Protein AF-A0A3R8J5X8-F1 (afdb_monomer_lite)

Foldseek 3Di:
DDQQLQLLLLVLCVCLQDDDDDDDLQSSQVVLLVQQFQAQDCVPPDPVVSVCCNPVNDALVNLVSRVVRHTDLVSLLVSLVPDDLVSLQSSQVSCCVRVVDPDTQHSVCSSVVSSVSVVVSSVCNNCVVVVVVVPDPPPDD

Secondary structure (DSSP, 8-state):
----HHHHHHHHHGGGS-SSTT--HHHHHHHHHHHHBSS--GGGS-HHHHHHHHHH---HHHHHHHHHH-B-HHHHHHHHHTS-HHHHHHHHHHHHHHHT-SSPPPTTTHHHHHHHHHHHHHHHHHHTTHHHHTT------

Organism: NCBI:txid2306423

pLDDT: mean 83.86, std 15.7, range [40.94, 96.62]

Radius of gyration: 16.39 Å; chains: 1; bounding box: 60×32×38 Å

Structure (mmCIF, N/CA/C/O backbone):
data_AF-A0A3R8J5X8-F1
#
_entry.id   AF-A0A3R8J5X8-F1
#
loop_
_atom_site.group_PDB
_atom_site.id
_atom_site.type_symbol
_atom_site.label_atom_id
_atom_site.label_alt_id
_atom_site.label_comp_id
_atom_site.label_asym_id
_atom_site.label_entity_id
_atom_site.label_seq_id
_atom_site.pdbx_PDB_ins_code
_atom_site.Cartn_x
_atom_site.Cartn_y
_atom_site.Cartn_z
_atom_site.occupancy
_atom_site.B_iso_or_equiv
_atom_site.auth_seq_id
_atom_site.auth_comp_id
_atom_site.auth_asym_id
_atom_site.auth_atom_id
_atom_site.pdbx_PDB_model_num
ATOM 1 N N . MET A 1 1 ? -10.442 17.627 3.850 1.00 50.75 1 MET A N 1
ATOM 2 C CA . MET A 1 1 ? -10.672 16.228 3.410 1.00 50.75 1 MET A CA 1
ATOM 3 C C . MET A 1 1 ? -9.589 15.368 4.039 1.00 50.75 1 MET A C 1
ATOM 5 O O . MET A 1 1 ? -8.460 15.827 4.084 1.00 50.75 1 MET A O 1
ATOM 9 N N . GLY A 1 2 ? -9.917 14.192 4.580 1.00 76.62 2 GLY A N 1
ATOM 10 C CA . GLY A 1 2 ? -8.899 13.298 5.150 1.00 76.62 2 GLY A CA 1
ATOM 11 C C . GLY A 1 2 ? -7.982 12.716 4.069 1.00 76.62 2 GLY A C 1
ATOM 12 O O . GLY A 1 2 ? -8.428 12.521 2.938 1.00 76.62 2 GLY A O 1
ATOM 13 N N . ILE A 1 3 ? -6.726 12.443 4.424 1.00 86.69 3 ILE A N 1
ATOM 14 C CA . ILE A 1 3 ? -5.716 11.860 3.531 1.00 86.69 3 ILE A CA 1
ATOM 15 C C . ILE A 1 3 ? -6.183 10.476 3.056 1.00 86.69 3 ILE A C 1
ATOM 17 O O . ILE A 1 3 ? -6.501 9.598 3.865 1.00 86.69 3 ILE A O 1
ATOM 21 N N . ASN A 1 4 ? -6.220 10.261 1.739 1.00 92.56 4 ASN A N 1
ATOM 22 C CA . ASN A 1 4 ? -6.495 8.946 1.167 1.00 92.56 4 ASN A CA 1
ATOM 23 C C . ASN A 1 4 ? -5.219 8.096 1.176 1.00 92.56 4 ASN A C 1
ATOM 25 O O . ASN A 1 4 ? -4.484 8.026 0.198 1.00 92.56 4 ASN A O 1
ATOM 29 N N . ARG A 1 5 ? -4.974 7.430 2.304 1.00 94.50 5 ARG A N 1
ATOM 30 C CA . ARG A 1 5 ? -3.771 6.620 2.531 1.00 94.50 5 ARG A CA 1
ATOM 31 C C . ARG A 1 5 ? -3.565 5.484 1.527 1.00 94.50 5 ARG A C 1
ATOM 33 O O . ARG A 1 5 ? -2.429 5.125 1.254 1.00 94.50 5 ARG A O 1
ATOM 40 N N . PHE A 1 6 ? -4.641 4.935 0.962 1.00 94.94 6 PHE A N 1
ATOM 41 C CA . PHE A 1 6 ? -4.519 3.923 -0.088 1.00 94.94 6 PHE A CA 1
ATOM 42 C C . PHE A 1 6 ? -4.015 4.536 -1.395 1.00 94.94 6 PHE A C 1
ATOM 44 O O . PHE A 1 6 ? -3.138 3.963 -2.021 1.00 94.94 6 PHE A O 1
ATOM 51 N N . GLN A 1 7 ? -4.519 5.715 -1.772 1.00 94.94 7 GLN A N 1
ATOM 52 C CA . GLN A 1 7 ? -4.008 6.447 -2.933 1.00 94.94 7 GLN A CA 1
ATOM 53 C C . GLN A 1 7 ? -2.521 6.752 -2.778 1.00 94.94 7 GLN A C 1
ATOM 55 O O . GLN A 1 7 ? -1.748 6.462 -3.676 1.00 94.94 7 GLN A O 1
ATOM 60 N N . VAL A 1 8 ? -2.131 7.266 -1.609 1.00 95.31 8 VAL A N 1
ATOM 61 C CA . VAL A 1 8 ? -0.735 7.584 -1.299 1.00 95.31 8 VAL A CA 1
ATOM 62 C C . VAL A 1 8 ? 0.150 6.340 -1.384 1.00 95.31 8 VAL A C 1
ATOM 64 O O . VAL A 1 8 ? 1.224 6.410 -1.963 1.00 95.31 8 VAL A O 1
ATOM 67 N N . LEU A 1 9 ? -0.308 5.190 -0.871 1.00 95.31 9 LEU A N 1
ATOM 68 C CA . LEU A 1 9 ? 0.413 3.922 -1.012 1.00 95.31 9 LEU A CA 1
ATOM 69 C C . LEU A 1 9 ? 0.536 3.485 -2.480 1.00 95.31 9 LEU A C 1
ATOM 71 O O . LEU A 1 9 ? 1.606 3.042 -2.886 1.00 95.31 9 LEU A O 1
ATOM 75 N N . VAL A 1 10 ? -0.537 3.615 -3.269 1.00 93.88 10 VAL A N 1
ATOM 76 C CA . VAL A 1 10 ? -0.512 3.306 -4.707 1.00 93.88 10 VAL A CA 1
ATOM 77 C C . VAL A 1 10 ? 0.486 4.206 -5.418 1.00 93.88 10 VAL A C 1
ATOM 79 O O . VAL A 1 10 ? 1.355 3.692 -6.103 1.00 93.88 10 VAL A O 1
ATOM 82 N N . ASP A 1 11 ? 0.410 5.520 -5.222 1.00 93.06 11 ASP A N 1
ATOM 83 C CA . ASP A 1 11 ? 1.311 6.481 -5.860 1.00 93.06 11 ASP A CA 1
ATOM 84 C C . ASP A 1 11 ? 2.773 6.253 -5.459 1.00 93.06 11 ASP A C 1
ATOM 86 O O . ASP A 1 11 ? 3.659 6.359 -6.302 1.00 93.06 11 ASP A O 1
ATOM 90 N N . ALA A 1 12 ? 3.022 5.884 -4.200 1.00 93.06 12 ALA A N 1
ATOM 91 C CA . ALA A 1 12 ? 4.362 5.594 -3.709 1.00 93.06 12 ALA A CA 1
ATOM 92 C C . ALA A 1 12 ? 4.951 4.325 -4.346 1.00 93.06 12 ALA A C 1
ATOM 94 O O . ALA A 1 12 ? 6.121 4.311 -4.704 1.00 93.06 12 ALA A O 1
ATOM 95 N N . LEU A 1 13 ? 4.155 3.263 -4.511 1.00 92.44 13 LEU A N 1
ATOM 96 C CA . LEU A 1 13 ? 4.623 1.979 -5.055 1.00 92.44 13 LEU A CA 1
ATOM 97 C C . LEU A 1 13 ? 4.467 1.856 -6.575 1.00 92.44 13 LEU A C 1
ATOM 99 O O . LEU A 1 13 ? 4.986 0.913 -7.168 1.00 92.44 13 LEU A O 1
ATOM 103 N N . LYS A 1 14 ? 3.772 2.798 -7.213 1.00 87.88 14 LYS A N 1
ATOM 104 C CA . LYS A 1 14 ? 3.551 2.852 -8.660 1.00 87.88 14 LYS A CA 1
ATOM 105 C C . LYS A 1 14 ? 4.850 2.802 -9.487 1.00 87.88 14 LYS A C 1
ATOM 107 O O . LYS A 1 14 ? 4.861 2.088 -10.486 1.00 87.88 14 LYS A O 1
ATOM 112 N N . PRO A 1 15 ? 5.957 3.464 -9.105 1.00 83.00 15 PRO A N 1
ATOM 113 C CA . PRO A 1 15 ? 7.212 3.354 -9.854 1.00 83.00 15 PRO A CA 1
ATOM 114 C C . PRO A 1 15 ? 7.845 1.958 -9.809 1.00 83.00 15 PRO A C 1
ATOM 116 O O . PRO A 1 15 ? 8.703 1.656 -10.626 1.00 83.00 15 PRO A O 1
ATOM 119 N N . LEU A 1 16 ? 7.450 1.109 -8.853 1.00 84.94 16 LEU A N 1
ATOM 120 C CA . LEU A 1 16 ? 7.923 -0.275 -8.781 1.00 84.94 16 LEU A CA 1
ATOM 121 C C . LEU A 1 16 ? 7.147 -1.203 -9.724 1.00 84.94 16 LEU A C 1
ATOM 123 O O . LEU A 1 16 ? 7.604 -2.308 -9.992 1.00 84.94 16 LEU A O 1
ATOM 127 N N . SER A 1 17 ? 5.982 -0.766 -10.221 1.00 70.31 17 SER A N 1
ATOM 128 C CA . SER A 1 17 ? 5.124 -1.610 -11.054 1.00 70.31 17 SER A CA 1
ATOM 129 C C . SER A 1 17 ? 5.526 -1.686 -12.527 1.00 70.31 17 SER A C 1
ATOM 131 O O . SER A 1 17 ? 5.035 -2.600 -13.171 1.00 70.31 17 SER A O 1
ATOM 133 N N . GLU A 1 18 ? 6.396 -0.810 -13.060 1.00 61.38 18 GLU A N 1
ATOM 134 C CA . GLU A 1 18 ? 7.031 -0.984 -14.385 1.00 61.38 18 GLU A CA 1
ATOM 135 C C . GLU A 1 18 ? 8.106 0.085 -14.703 1.00 61.38 18 GLU A C 1
ATOM 137 O O . GLU A 1 18 ? 8.150 1.149 -14.090 1.00 61.38 18 GLU A O 1
ATOM 142 N N . ILE A 1 19 ? 8.964 -0.229 -15.686 1.00 46.53 19 ILE A N 1
ATOM 143 C CA . ILE A 1 19 ? 10.222 0.436 -16.107 1.00 46.53 19 ILE A CA 1
ATOM 144 C C . ILE A 1 19 ? 10.008 1.760 -16.890 1.00 46.53 19 ILE A C 1
ATOM 146 O O . ILE A 1 19 ? 10.974 2.354 -17.361 1.00 46.53 19 ILE A O 1
ATOM 150 N N . ASP A 1 20 ? 8.778 2.271 -17.013 1.00 46.88 20 ASP A N 1
ATOM 151 C CA . ASP A 1 20 ? 8.485 3.465 -17.824 1.00 46.88 20 ASP A CA 1
ATOM 152 C C . ASP A 1 20 ? 7.398 4.372 -17.210 1.00 46.88 20 ASP A C 1
ATOM 154 O O . ASP A 1 20 ? 6.516 3.932 -16.468 1.00 46.88 20 ASP A O 1
ATOM 158 N N . GLU A 1 21 ? 7.456 5.671 -17.507 1.00 54.66 21 GLU A N 1
ATOM 159 C CA . GLU A 1 21 ? 6.868 6.748 -16.686 1.00 54.66 21 GLU A CA 1
ATOM 160 C C . GLU A 1 21 ? 5.322 6.844 -16.690 1.00 54.66 21 GLU A C 1
ATOM 162 O O . GLU A 1 21 ? 4.753 7.710 -16.017 1.00 54.66 21 GLU A O 1
ATOM 167 N N . SER A 1 22 ? 4.592 5.958 -17.381 1.00 66.19 22 SER A N 1
ATOM 168 C CA . SER A 1 22 ? 3.133 6.095 -17.564 1.00 66.19 22 SER A CA 1
ATOM 169 C C . SER A 1 22 ? 2.276 4.903 -17.127 1.00 66.19 22 SER A C 1
ATOM 171 O O . SER A 1 22 ? 1.267 4.599 -17.756 1.00 66.19 22 SER A O 1
ATOM 173 N N . VAL A 1 23 ? 2.592 4.275 -15.989 1.00 76.69 23 VAL A N 1
ATOM 174 C CA . VAL A 1 23 ? 1.758 3.180 -15.453 1.00 76.69 23 VAL A CA 1
ATOM 175 C C . VAL A 1 23 ? 0.294 3.640 -15.245 1.00 76.69 23 VAL A C 1
ATOM 177 O O . VAL A 1 23 ? 0.039 4.621 -14.524 1.00 76.69 23 VAL A O 1
ATOM 180 N N . PRO A 1 24 ? -0.708 2.967 -15.838 1.00 86.00 24 PRO A N 1
ATOM 181 C CA . PRO A 1 24 ? -2.117 3.252 -15.584 1.00 86.00 24 PRO A CA 1
ATOM 182 C C . PRO A 1 24 ? -2.513 3.017 -14.116 1.00 86.00 24 PRO A C 1
ATOM 184 O O . PRO A 1 24 ? -2.000 2.131 -13.439 1.00 86.00 24 PRO A O 1
ATOM 187 N N . ILE A 1 25 ? -3.487 3.783 -13.601 1.00 87.31 25 ILE A N 1
ATOM 188 C CA . ILE A 1 25 ? -3.991 3.619 -12.215 1.00 87.31 25 ILE A CA 1
ATOM 189 C C . ILE A 1 25 ? -4.487 2.188 -11.965 1.00 87.31 25 ILE A C 1
ATOM 191 O O . ILE A 1 25 ? -4.328 1.661 -10.865 1.00 87.31 25 ILE A O 1
ATOM 195 N N . GLN A 1 26 ? -5.126 1.581 -12.968 1.00 87.81 26 GLN A N 1
ATOM 196 C CA . GLN A 1 26 ? -5.615 0.210 -12.880 1.00 87.81 26 GLN A CA 1
ATOM 197 C C . GLN A 1 26 ? -4.471 -0.761 -12.594 1.00 87.81 26 GLN A C 1
ATOM 199 O O . GLN A 1 26 ? -4.572 -1.523 -11.635 1.00 87.81 26 GLN A O 1
ATOM 204 N N . ASP A 1 27 ? -3.390 -0.676 -13.361 1.00 87.25 27 ASP A N 1
ATOM 205 C CA . ASP A 1 27 ? -2.274 -1.616 -13.281 1.00 87.25 27 ASP A CA 1
ATOM 206 C C . ASP A 1 27 ? -1.516 -1.452 -11.962 1.00 87.25 27 ASP A C 1
ATOM 208 O O . ASP A 1 27 ? -1.285 -2.430 -11.258 1.00 87.25 27 ASP A O 1
ATOM 212 N N . ALA A 1 28 ? -1.288 -0.211 -11.519 1.00 88.75 28 ALA A N 1
ATOM 213 C CA . ALA A 1 28 ? -0.669 0.052 -10.217 1.00 88.75 28 ALA A CA 1
ATOM 214 C C . ALA A 1 28 ? -1.487 -0.529 -9.043 1.00 88.75 28 ALA A C 1
ATOM 216 O O . ALA A 1 28 ? -0.945 -1.117 -8.105 1.00 88.75 28 ALA A O 1
ATOM 217 N N . VAL A 1 29 ? -2.818 -0.390 -9.083 1.00 91.19 29 VAL A N 1
ATOM 218 C CA . VAL A 1 29 ? -3.705 -0.966 -8.058 1.00 91.19 29 VAL A CA 1
ATOM 219 C C . VAL A 1 29 ? -3.726 -2.495 -8.140 1.00 91.19 29 VAL A C 1
ATOM 221 O O . VAL A 1 29 ? -3.782 -3.160 -7.102 1.00 91.19 29 VAL A O 1
ATOM 224 N N . LEU A 1 30 ? -3.702 -3.051 -9.352 1.00 89.31 30 LEU A N 1
ATOM 225 C CA . LEU A 1 30 ? -3.676 -4.490 -9.590 1.00 89.31 30 LEU A CA 1
ATOM 226 C C . LEU A 1 30 ? -2.418 -5.132 -9.034 1.00 89.31 30 LEU A C 1
ATOM 228 O O . LEU A 1 30 ? -2.546 -6.036 -8.214 1.00 89.31 30 LEU A O 1
ATOM 232 N N . VAL A 1 31 ? -1.244 -4.606 -9.378 1.00 89.38 31 VAL A N 1
ATOM 233 C CA . VAL A 1 31 ? 0.049 -5.122 -8.914 1.00 89.38 31 VAL A CA 1
ATOM 234 C C . VAL A 1 31 ? 0.101 -5.171 -7.387 1.00 89.38 31 VAL A C 1
ATOM 236 O O . VAL A 1 31 ? 0.504 -6.181 -6.810 1.00 89.38 31 VAL A O 1
ATOM 239 N N . ILE A 1 32 ? -0.384 -4.136 -6.691 1.00 91.88 32 ILE A N 1
ATOM 240 C CA . ILE A 1 32 ? -0.440 -4.151 -5.220 1.00 91.88 32 ILE A CA 1
ATOM 241 C C . ILE A 1 32 ? -1.336 -5.283 -4.707 1.00 91.88 32 ILE A C 1
ATOM 243 O O . ILE A 1 32 ? -0.968 -5.971 -3.756 1.00 91.88 32 ILE A O 1
ATOM 247 N N . PHE A 1 33 ? -2.509 -5.503 -5.306 1.00 91.50 33 PHE A N 1
ATOM 248 C CA . PHE A 1 33 ? -3.396 -6.582 -4.868 1.00 91.50 33 PHE A CA 1
ATOM 249 C C . PHE A 1 33 ? -2.884 -7.969 -5.235 1.00 91.50 33 PHE A C 1
ATOM 251 O O . PHE A 1 33 ? -3.002 -8.876 -4.415 1.00 91.50 33 PHE A O 1
ATOM 258 N N . GLU A 1 34 ? -2.309 -8.150 -6.416 1.00 90.12 34 GLU A N 1
ATOM 259 C CA . GLU A 1 34 ? -1.703 -9.411 -6.844 1.00 90.12 34 GLU A CA 1
ATOM 260 C C . GLU A 1 34 ? -0.576 -9.823 -5.899 1.00 90.12 34 GLU A C 1
ATOM 262 O O . GLU A 1 34 ? -0.530 -10.971 -5.460 1.00 90.12 34 GLU A O 1
ATOM 267 N N . ASN A 1 35 ? 0.255 -8.865 -5.483 1.00 92.81 35 ASN A N 1
ATOM 268 C CA . ASN A 1 35 ? 1.334 -9.121 -4.538 1.00 92.81 35 ASN A CA 1
ATOM 269 C C . ASN A 1 35 ? 0.844 -9.239 -3.087 1.00 92.81 35 ASN A C 1
ATOM 271 O O . ASN A 1 35 ? 1.395 -10.011 -2.313 1.00 92.81 35 ASN A O 1
ATOM 275 N N . TYR A 1 36 ? -0.214 -8.531 -2.685 1.00 93.62 36 TYR A N 1
ATOM 276 C CA . TYR A 1 36 ? -0.741 -8.603 -1.314 1.00 93.62 36 TYR A CA 1
ATOM 277 C C . TYR A 1 36 ? -1.680 -9.790 -1.055 1.00 93.62 36 TYR A C 1
ATOM 279 O O . TYR A 1 36 ? -2.026 -10.077 0.096 1.00 93.62 36 TYR A O 1
ATOM 287 N N . THR A 1 37 ? -2.105 -10.517 -2.086 1.00 91.19 37 THR A N 1
ATOM 288 C CA . THR A 1 37 ? -3.109 -11.58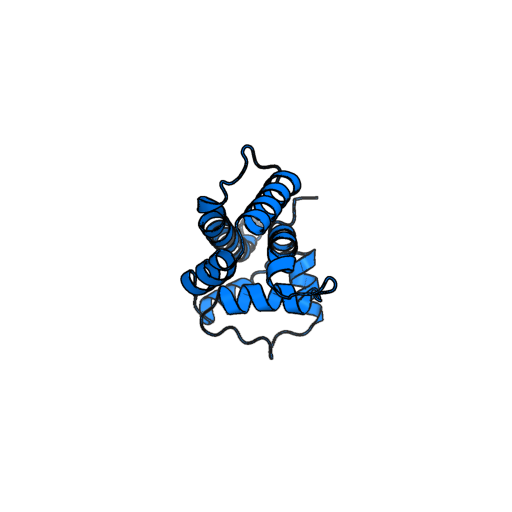3 -1.960 1.00 91.19 37 THR A CA 1
ATOM 289 C C . THR A 1 37 ? -2.629 -12.910 -2.526 1.00 91.19 37 THR A C 1
ATOM 291 O O . THR A 1 37 ? -1.695 -12.972 -3.317 1.00 91.19 37 THR A O 1
ATOM 294 N N . LYS A 1 38 ? -3.261 -14.016 -2.113 1.00 87.94 38 LYS A N 1
ATOM 295 C CA . LYS A 1 38 ? -2.896 -15.334 -2.655 1.00 87.94 38 LYS A CA 1
ATOM 296 C C . LYS A 1 38 ? -3.481 -15.562 -4.048 1.00 87.94 38 LYS A C 1
ATOM 298 O O . LYS A 1 38 ? -2.764 -16.067 -4.902 1.00 87.94 38 LYS A O 1
ATOM 303 N N . ASN A 1 39 ? -4.754 -15.203 -4.250 1.00 79.62 39 ASN A N 1
ATOM 304 C CA . ASN A 1 39 ? -5.538 -15.554 -5.443 1.00 79.62 39 ASN A CA 1
ATOM 305 C C . ASN A 1 39 ? -6.513 -14.442 -5.883 1.00 79.62 39 ASN A C 1
ATOM 307 O O . ASN A 1 39 ? -7.631 -14.734 -6.317 1.00 79.62 39 ASN A O 1
ATOM 311 N N . TRP A 1 40 ? -6.172 -13.164 -5.696 1.00 84.06 40 TRP A N 1
ATOM 312 C CA . TRP A 1 40 ? -7.076 -12.102 -6.139 1.00 84.06 40 TRP A CA 1
ATOM 313 C C . TRP A 1 40 ? -7.250 -12.133 -7.655 1.00 84.06 40 TRP A C 1
ATOM 315 O O . TRP A 1 40 ? -6.279 -12.093 -8.400 1.00 84.06 40 TRP A O 1
ATOM 325 N N . ASN A 1 41 ? -8.503 -12.174 -8.111 1.00 73.06 41 ASN A N 1
ATOM 326 C CA . ASN A 1 41 ? -8.824 -12.176 -9.531 1.00 73.06 41 ASN A CA 1
ATOM 327 C C . ASN A 1 41 ? -9.427 -10.831 -9.965 1.00 73.06 41 ASN A C 1
ATOM 329 O O . ASN A 1 41 ? -10.546 -10.468 -9.579 1.00 73.06 41 ASN A O 1
ATOM 333 N N . ALA A 1 42 ? -8.675 -10.132 -10.813 1.00 71.56 42 ALA A N 1
ATOM 334 C CA . ALA A 1 42 ? -9.032 -8.875 -11.454 1.00 71.56 42 ALA A CA 1
ATOM 335 C C . ALA A 1 42 ? -10.221 -8.966 -12.421 1.00 71.56 42 ALA A C 1
ATOM 337 O O . ALA A 1 42 ? -10.969 -8.002 -12.542 1.00 71.56 42 ALA A O 1
ATOM 338 N N . HIS A 1 43 ? -10.453 -10.120 -13.061 1.00 70.19 43 HIS A N 1
ATOM 339 C CA . HIS A 1 43 ? -11.482 -10.285 -14.102 1.00 70.19 43 HIS A CA 1
ATOM 340 C C . HIS A 1 43 ? -12.897 -9.927 -13.622 1.00 70.19 43 HIS A C 1
ATOM 342 O O . HIS A 1 43 ? -13.763 -9.583 -14.419 1.00 70.19 43 HIS A O 1
ATOM 348 N N . ASN A 1 44 ? -13.131 -9.959 -12.307 1.00 65.50 44 ASN A N 1
ATOM 349 C CA . ASN A 1 44 ? -14.414 -9.623 -11.689 1.00 65.50 44 ASN A CA 1
ATOM 350 C C . ASN A 1 44 ? -14.487 -8.173 -11.163 1.00 65.50 44 ASN A C 1
ATOM 352 O O . ASN A 1 44 ? -15.398 -7.835 -10.396 1.00 65.50 44 ASN A O 1
ATOM 356 N N . TYR A 1 45 ? -13.512 -7.324 -11.497 1.00 70.44 45 TYR A N 1
ATOM 357 C CA . TYR A 1 45 ? -13.432 -5.917 -11.115 1.00 70.44 45 TYR A CA 1
ATOM 358 C C . TYR A 1 45 ? -13.339 -5.035 -12.365 1.00 70.44 45 TYR A C 1
ATOM 360 O O . TYR A 1 45 ? -12.331 -4.994 -13.050 1.00 70.44 45 TYR A O 1
ATOM 368 N N . GLN A 1 46 ? -14.409 -4.292 -12.655 1.00 74.62 46 GLN A N 1
ATOM 369 C CA . GLN A 1 46 ? -14.422 -3.322 -13.760 1.00 74.62 46 GLN A CA 1
ATOM 370 C C . GLN A 1 46 ? -13.435 -2.164 -13.526 1.00 74.62 46 GLN A C 1
ATOM 372 O O . GLN A 1 46 ? -13.240 -1.766 -12.376 1.00 74.62 46 GLN A O 1
ATOM 377 N N . GLU A 1 47 ? -12.921 -1.548 -14.599 1.00 75.56 47 GLU A N 1
ATOM 378 C CA . GLU A 1 47 ? -11.988 -0.402 -14.565 1.00 75.56 47 GLU A CA 1
ATOM 379 C C . GLU A 1 47 ? -12.444 0.731 -13.625 1.00 75.56 47 GLU A C 1
ATOM 381 O O . GLU A 1 47 ? -11.678 1.268 -12.816 1.00 75.56 47 GLU A O 1
ATOM 386 N N . SER A 1 48 ? -13.739 1.052 -13.675 1.00 78.06 48 SER A N 1
ATOM 387 C CA . SER A 1 48 ? -14.378 2.066 -12.830 1.00 78.06 48 SER A CA 1
ATOM 388 C C . SER A 1 48 ? -14.164 1.816 -11.333 1.00 78.06 48 SER A C 1
ATOM 390 O O . SER A 1 48 ? -14.083 2.759 -10.540 1.00 78.06 48 SER A O 1
ATOM 392 N N . ASN A 1 49 ? -14.016 0.554 -10.927 1.00 85.62 49 ASN A N 1
ATOM 393 C CA . ASN A 1 49 ? -13.758 0.188 -9.547 1.00 85.62 49 ASN A CA 1
ATOM 394 C C . ASN A 1 49 ? -12.309 0.447 -9.131 1.00 85.62 49 ASN A C 1
ATOM 396 O O . ASN A 1 49 ? -12.112 0.847 -7.988 1.00 85.62 49 ASN A O 1
ATOM 400 N N . TYR A 1 50 ? -11.315 0.272 -10.009 1.00 87.75 50 TYR A N 1
ATOM 401 C CA . TYR A 1 50 ? -9.918 0.583 -9.678 1.00 87.75 50 TYR A CA 1
ATOM 402 C C . TYR A 1 50 ? -9.726 2.081 -9.487 1.00 87.75 50 TYR A C 1
ATOM 404 O O . TYR A 1 50 ? -9.221 2.499 -8.448 1.00 87.75 50 TYR A O 1
ATOM 412 N N . LYS A 1 51 ? -10.259 2.902 -10.403 1.00 87.44 51 LYS A N 1
ATOM 413 C CA . LYS A 1 51 ? -10.288 4.366 -10.235 1.00 87.44 51 LYS A CA 1
ATOM 414 C C . LYS A 1 51 ? -11.007 4.757 -8.945 1.00 87.44 51 LYS A C 1
ATOM 416 O O . LYS A 1 51 ? -10.547 5.620 -8.202 1.00 87.44 51 LYS A O 1
ATOM 421 N N . ARG A 1 52 ? -12.119 4.090 -8.621 1.00 89.19 52 ARG A N 1
ATOM 422 C CA . ARG A 1 52 ? -12.834 4.330 -7.362 1.00 89.19 52 ARG A CA 1
ATOM 423 C C . ARG A 1 52 ? -12.007 3.942 -6.138 1.00 89.19 52 ARG A C 1
ATOM 425 O O . ARG A 1 52 ? -12.029 4.692 -5.169 1.00 89.19 52 ARG A O 1
ATOM 432 N N . LEU A 1 53 ? -11.313 2.806 -6.153 1.00 90.25 53 LEU A N 1
ATOM 433 C CA . LEU A 1 53 ? -10.425 2.389 -5.065 1.00 90.25 53 LEU A CA 1
ATOM 434 C C . LEU A 1 53 ? -9.277 3.379 -4.899 1.00 90.25 53 LEU A C 1
ATOM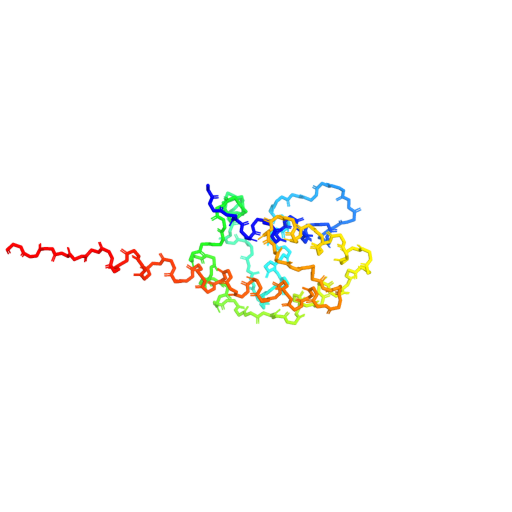 436 O O . LEU A 1 53 ? -9.032 3.822 -3.784 1.00 90.25 53 LEU A O 1
ATOM 440 N N . TYR A 1 54 ? -8.661 3.798 -5.999 1.00 91.19 54 TYR A N 1
ATOM 441 C CA . TYR A 1 54 ? -7.614 4.807 -6.006 1.00 91.19 54 TYR A CA 1
ATOM 442 C C . TYR A 1 54 ? -8.098 6.126 -5.387 1.00 91.19 54 TYR A C 1
ATOM 444 O O . TYR A 1 54 ? -7.593 6.530 -4.348 1.00 91.19 54 TYR A O 1
ATOM 452 N N . TYR A 1 55 ? -9.157 6.752 -5.914 1.00 89.06 55 TYR A N 1
ATOM 453 C CA . TYR A 1 55 ? -9.593 8.081 -5.456 1.00 89.06 55 TYR A CA 1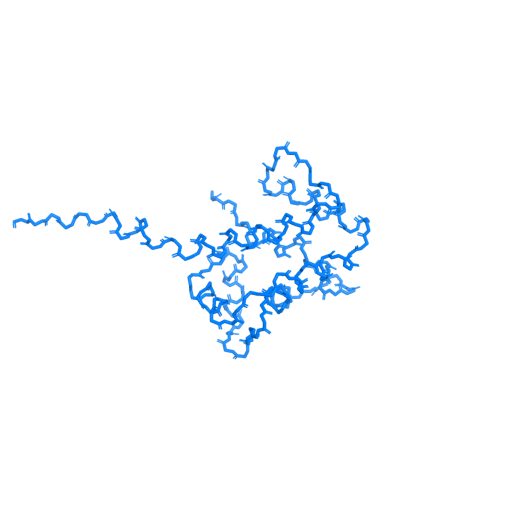
ATOM 454 C C . TYR A 1 55 ? -10.416 8.094 -4.160 1.00 89.06 55 TYR A C 1
ATOM 456 O O . TYR A 1 55 ? -10.496 9.129 -3.496 1.00 89.06 55 TYR A O 1
ATOM 464 N N . LYS A 1 56 ? -11.093 6.994 -3.801 1.00 8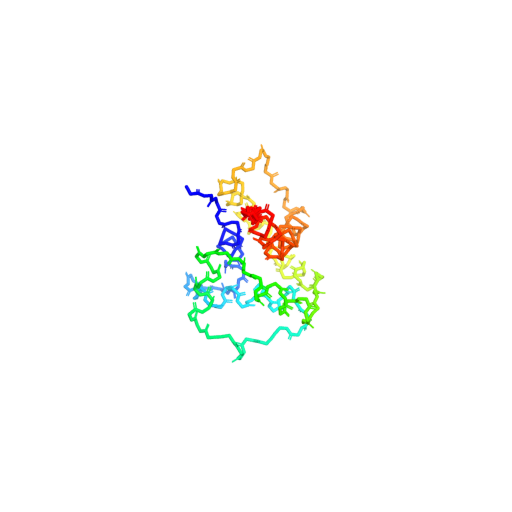9.31 56 LYS A N 1
ATOM 465 C CA . LYS A 1 56 ? -11.964 6.919 -2.606 1.00 89.31 56 LYS A CA 1
ATOM 466 C C . LYS A 1 56 ? -11.424 5.999 -1.509 1.00 89.31 56 LYS A C 1
ATOM 468 O O . LYS A 1 56 ? -12.033 5.922 -0.438 1.00 89.31 56 LYS A O 1
ATOM 473 N N . GLY A 1 57 ? -10.309 5.328 -1.764 1.00 89.69 57 GLY A N 1
ATOM 474 C CA . GLY A 1 57 ? -9.686 4.364 -0.873 1.00 89.69 57 GLY A CA 1
ATOM 475 C C . GLY A 1 57 ? -10.359 2.992 -0.894 1.00 89.69 57 GLY A C 1
ATOM 476 O O . GLY A 1 57 ? -11.409 2.770 -1.512 1.00 89.69 57 GLY A O 1
ATOM 477 N N . LEU A 1 58 ? -9.753 2.061 -0.156 1.00 89.81 58 LEU A N 1
ATOM 478 C CA . LEU A 1 58 ? -10.275 0.714 0.039 1.00 89.81 58 LEU A CA 1
ATOM 479 C C . LEU A 1 58 ? -11.699 0.740 0.610 1.00 89.81 58 LEU A C 1
ATOM 481 O O . LEU A 1 58 ? -11.993 1.353 1.640 1.00 89.81 58 LEU A O 1
ATOM 485 N N . ASN A 1 59 ? -12.600 0.043 -0.080 1.00 88.19 59 ASN A N 1
ATOM 486 C CA . ASN A 1 59 ? -13.984 -0.133 0.343 1.00 88.19 59 ASN A CA 1
ATOM 487 C C . ASN A 1 59 ? -14.211 -1.547 0.897 1.00 88.19 59 ASN A C 1
ATOM 489 O O . ASN A 1 59 ? -13.435 -2.468 0.647 1.00 88.19 59 ASN A O 1
ATOM 493 N N . ARG A 1 60 ? -15.309 -1.739 1.637 1.00 84.56 60 ARG A N 1
ATOM 494 C CA . ARG A 1 60 ? -15.628 -3.025 2.276 1.00 84.56 60 ARG A CA 1
ATOM 495 C C . ARG A 1 60 ? -15.742 -4.186 1.286 1.00 84.56 60 ARG A C 1
ATOM 497 O O . ARG A 1 60 ? -15.366 -5.300 1.631 1.00 84.56 60 ARG A O 1
ATOM 504 N N . SER A 1 61 ? -16.272 -3.943 0.085 1.00 86.69 61 SER A N 1
ATOM 505 C CA . SER A 1 61 ? -16.389 -4.996 -0.930 1.00 86.69 61 SER A CA 1
ATOM 506 C C . SER A 1 61 ? -15.012 -5.496 -1.353 1.00 86.69 61 SER A C 1
ATOM 508 O O . SER A 1 61 ? -14.822 -6.702 -1.467 1.00 86.69 61 SER A O 1
ATOM 510 N N . ALA A 1 62 ? -14.055 -4.583 -1.544 1.00 88.00 62 ALA A N 1
ATOM 511 C CA . ALA A 1 62 ? -12.676 -4.951 -1.827 1.00 88.00 62 ALA A CA 1
ATOM 512 C C . ALA A 1 62 ? -12.052 -5.680 -0.636 1.00 88.00 62 ALA A C 1
ATOM 514 O O . ALA A 1 62 ? -11.600 -6.805 -0.800 1.00 88.00 62 ALA A O 1
ATOM 515 N N . ALA A 1 63 ? -12.150 -5.127 0.576 1.00 89.88 63 ALA A N 1
ATOM 516 C CA . ALA A 1 63 ? -11.606 -5.758 1.782 1.00 89.88 63 ALA A CA 1
ATOM 517 C C . ALA A 1 63 ? -12.132 -7.187 2.022 1.00 89.88 63 ALA A C 1
ATOM 519 O O . ALA A 1 63 ? -11.366 -8.076 2.383 1.00 89.88 63 ALA A O 1
ATOM 520 N N . HIS A 1 64 ? -13.420 -7.438 1.775 1.00 87.56 64 HIS A N 1
ATOM 521 C CA . HIS A 1 64 ? -13.999 -8.774 1.915 1.00 87.56 64 HIS A CA 1
ATOM 522 C C . HIS A 1 64 ? -13.538 -9.740 0.815 1.00 87.56 64 HIS A C 1
ATOM 524 O O . HIS A 1 64 ? -13.321 -10.922 1.072 1.00 87.56 64 HIS A O 1
ATOM 530 N N . LYS A 1 65 ? -13.352 -9.253 -0.416 1.00 86.50 65 LYS A N 1
ATOM 531 C CA . LYS A 1 65 ? -12.756 -10.068 -1.479 1.00 86.50 65 LYS A CA 1
ATOM 532 C C . LYS A 1 65 ? -11.281 -10.387 -1.178 1.00 86.50 65 LYS A C 1
ATOM 534 O O . LYS A 1 65 ? -10.855 -11.493 -1.491 1.00 86.50 65 LYS A O 1
ATOM 539 N N . LEU A 1 66 ? -10.535 -9.488 -0.520 1.00 88.06 66 LEU A N 1
ATOM 540 C CA . LEU A 1 66 ? -9.141 -9.732 -0.111 1.00 88.06 66 LEU A CA 1
ATOM 541 C C . LEU A 1 66 ? -9.090 -10.829 0.952 1.00 88.06 66 LEU A C 1
ATOM 543 O O . LEU A 1 66 ? -8.291 -11.750 0.857 1.00 88.06 66 LEU A O 1
ATOM 547 N N . GLU A 1 67 ? -10.004 -10.773 1.919 1.00 85.75 67 GLU A N 1
ATOM 548 C CA . GLU A 1 67 ? -10.167 -11.799 2.951 1.00 85.75 67 GLU A CA 1
ATOM 549 C C . GLU A 1 67 ? -10.492 -13.173 2.352 1.00 85.75 67 GLU A C 1
ATOM 551 O O . GLU A 1 67 ? -9.829 -14.151 2.686 1.00 85.75 67 GLU A O 1
ATOM 556 N N . LYS A 1 68 ? -11.435 -13.243 1.400 1.00 86.06 68 LYS A N 1
ATOM 557 C CA . LYS A 1 68 ? -11.740 -14.485 0.667 1.00 86.06 68 LYS A CA 1
ATOM 558 C C . LYS A 1 68 ? -10.562 -15.003 -0.155 1.00 86.06 68 LYS A C 1
ATOM 560 O O . LYS A 1 68 ? -10.381 -16.209 -0.263 1.00 86.06 68 LYS A O 1
ATOM 565 N N . SER A 1 69 ? -9.783 -14.094 -0.737 1.00 86.38 69 SER A N 1
ATOM 566 C CA . SER A 1 69 ? -8.614 -14.437 -1.558 1.00 86.38 69 SER A CA 1
ATOM 567 C C . SER A 1 69 ? -7.399 -14.829 -0.715 1.00 86.38 69 SER A C 1
ATOM 569 O O . SER A 1 69 ? -6.430 -15.342 -1.267 1.00 86.38 69 SER A O 1
ATOM 571 N N . GLY A 1 70 ? -7.439 -14.595 0.601 1.00 88.19 70 GLY A N 1
ATOM 572 C CA . GLY A 1 70 ? -6.311 -14.759 1.510 1.00 88.19 70 GLY A CA 1
ATOM 573 C C . GLY A 1 70 ? -5.234 -13.686 1.319 1.00 88.19 70 GLY A C 1
ATOM 574 O O . GLY A 1 70 ? -4.988 -13.205 0.212 1.00 88.19 70 GLY A O 1
ATOM 575 N N . ILE A 1 71 ? -4.555 -13.332 2.411 1.00 90.69 71 ILE A N 1
ATOM 576 C CA . ILE A 1 71 ? -3.450 -12.365 2.395 1.00 90.69 71 ILE A CA 1
ATOM 577 C C . ILE A 1 71 ? -2.127 -13.109 2.168 1.00 90.69 71 ILE A C 1
ATOM 579 O O . ILE A 1 71 ? -1.847 -14.100 2.848 1.00 90.69 71 ILE A O 1
ATOM 583 N N . ALA A 1 72 ? -1.315 -12.618 1.234 1.00 92.56 72 ALA A N 1
ATOM 584 C CA . ALA A 1 72 ? 0.037 -13.091 0.947 1.00 92.56 72 ALA A CA 1
ATOM 585 C C . ALA A 1 72 ? 1.054 -11.999 1.304 1.00 92.56 72 ALA A C 1
ATOM 587 O O . ALA A 1 72 ? 1.680 -11.407 0.433 1.00 92.56 72 ALA A O 1
ATOM 588 N N . LYS A 1 73 ? 1.204 -11.700 2.603 1.00 92.94 73 LYS A N 1
ATOM 589 C CA . LYS A 1 73 ? 2.077 -10.600 3.052 1.00 92.94 73 LYS A CA 1
ATOM 590 C C . LYS A 1 73 ? 3.506 -10.751 2.537 1.00 92.94 73 LYS A C 1
ATOM 592 O O . LYS A 1 73 ? 4.104 -9.743 2.203 1.00 92.94 73 LYS A O 1
ATOM 597 N N . ASP A 1 74 ? 4.024 -11.975 2.470 1.00 94.56 74 ASP A N 1
ATOM 598 C CA . ASP A 1 74 ? 5.408 -12.218 2.058 1.00 94.56 74 ASP A CA 1
ATOM 599 C C . ASP A 1 74 ? 5.641 -11.893 0.580 1.00 94.56 74 ASP A C 1
ATOM 601 O O . ASP A 1 74 ? 6.593 -11.189 0.286 1.00 94.56 74 ASP A O 1
ATOM 605 N N . LYS A 1 75 ? 4.700 -12.210 -0.320 1.00 93.69 75 LYS A N 1
ATOM 606 C CA . LYS A 1 75 ? 4.770 -11.760 -1.724 1.00 93.69 75 LYS A CA 1
ATOM 607 C C . LYS A 1 75 ? 4.828 -10.235 -1.840 1.00 93.69 75 LYS A C 1
ATOM 609 O O . LYS A 1 75 ? 5.607 -9.690 -2.611 1.00 93.69 75 LYS A O 1
ATOM 614 N N . PHE A 1 76 ? 4.031 -9.531 -1.037 1.00 95.19 76 PHE A N 1
ATOM 615 C CA . PHE A 1 76 ? 4.069 -8.070 -1.010 1.00 95.19 76 PHE A CA 1
ATOM 616 C C . PHE A 1 76 ? 5.369 -7.529 -0.425 1.00 95.19 76 PHE A C 1
ATOM 618 O O . PHE A 1 76 ? 5.845 -6.487 -0.868 1.00 95.19 76 PHE A O 1
ATOM 625 N N . LYS A 1 77 ? 5.956 -8.233 0.551 1.00 95.06 77 LYS A N 1
ATOM 626 C CA . LYS A 1 77 ? 7.286 -7.888 1.048 1.00 95.06 77 LYS A CA 1
ATOM 627 C C . LYS A 1 77 ? 8.330 -8.046 -0.044 1.00 95.06 77 LYS A C 1
ATOM 629 O O . LYS A 1 77 ? 9.126 -7.135 -0.216 1.00 95.06 77 LYS A O 1
ATOM 634 N N . ASP A 1 78 ? 8.306 -9.166 -0.758 1.00 94.06 78 ASP A N 1
ATOM 635 C CA . ASP A 1 78 ? 9.260 -9.484 -1.818 1.00 94.06 78 ASP A CA 1
ATOM 636 C C . ASP A 1 78 ? 9.209 -8.424 -2.924 1.00 94.06 78 ASP A C 1
ATOM 638 O O . ASP A 1 78 ? 10.236 -7.823 -3.224 1.00 94.06 78 ASP A O 1
ATOM 642 N N . TYR A 1 79 ? 8.007 -8.057 -3.380 1.00 93.38 79 TYR A N 1
ATOM 643 C CA . TYR A 1 79 ? 7.792 -6.968 -4.342 1.00 93.38 79 TYR A CA 1
ATOM 644 C C . TYR A 1 79 ? 8.438 -5.636 -3.921 1.00 93.38 79 TYR A C 1
ATOM 646 O O . TYR A 1 79 ? 9.068 -4.951 -4.719 1.00 93.38 79 TYR A O 1
ATOM 654 N N . ILE A 1 80 ? 8.316 -5.248 -2.648 1.00 94.12 80 ILE A N 1
ATOM 655 C CA . ILE A 1 80 ? 8.939 -4.009 -2.152 1.00 94.12 80 ILE A CA 1
ATOM 656 C C . ILE A 1 80 ? 10.445 -4.207 -1.937 1.00 94.12 80 ILE A C 1
ATOM 658 O O . ILE A 1 80 ? 11.233 -3.274 -2.095 1.00 94.12 80 ILE A O 1
ATOM 662 N N . ASN A 1 81 ? 10.867 -5.413 -1.562 1.00 94.06 81 ASN A N 1
ATOM 663 C CA . ASN A 1 81 ? 12.265 -5.735 -1.323 1.00 94.06 81 ASN A CA 1
ATOM 664 C C . ASN A 1 81 ? 13.102 -5.696 -2.601 1.00 94.06 81 ASN A C 1
ATOM 666 O O . ASN A 1 81 ? 14.270 -5.319 -2.494 1.00 94.06 81 ASN A O 1
ATOM 670 N N . GLU A 1 82 ? 12.504 -6.005 -3.753 1.00 92.25 82 GLU A N 1
ATOM 671 C CA . GLU A 1 82 ? 13.104 -5.878 -5.089 1.00 92.25 82 GLU A CA 1
ATOM 672 C C . GLU A 1 82 ? 13.486 -4.434 -5.449 1.00 92.25 82 GLU A C 1
ATOM 674 O O . GLU A 1 82 ? 14.370 -4.224 -6.279 1.00 92.25 82 GLU A O 1
ATOM 679 N N . ALA A 1 83 ? 12.888 -3.432 -4.795 1.00 91.44 83 ALA A N 1
ATOM 680 C CA . ALA A 1 83 ? 13.266 -2.040 -4.994 1.00 91.44 83 ALA A CA 1
ATOM 681 C C . ALA A 1 83 ? 14.724 -1.783 -4.576 1.00 91.44 83 ALA A C 1
ATOM 683 O O . ALA A 1 83 ? 15.187 -2.218 -3.512 1.00 91.44 83 ALA A O 1
ATOM 684 N N . SER A 1 84 ? 15.436 -0.997 -5.382 1.00 92.12 84 SER A N 1
ATOM 685 C CA . SER A 1 84 ? 16.770 -0.512 -5.045 1.00 92.12 84 SER A CA 1
ATOM 686 C C . SER A 1 84 ? 16.731 0.377 -3.797 1.00 92.12 84 SER A C 1
ATOM 688 O O . SER A 1 84 ? 15.696 0.938 -3.429 1.00 92.12 84 SER A O 1
ATOM 690 N N . TYR A 1 85 ? 17.878 0.554 -3.143 1.00 91.94 85 TYR A N 1
ATOM 691 C CA . TYR A 1 85 ? 17.965 1.422 -1.967 1.00 91.94 85 TYR A CA 1
ATOM 692 C C . TYR A 1 85 ? 17.505 2.863 -2.272 1.00 91.94 85 TYR A C 1
ATOM 694 O O . TYR A 1 85 ? 16.719 3.426 -1.514 1.00 91.94 85 TYR A O 1
ATOM 702 N N . SER A 1 86 ? 17.897 3.425 -3.424 1.00 91.25 86 SER A N 1
ATOM 703 C CA . SER A 1 86 ? 17.467 4.768 -3.841 1.00 91.25 86 SER A CA 1
ATOM 704 C C . SER A 1 86 ? 15.960 4.854 -4.093 1.00 91.25 86 SER A C 1
ATOM 706 O O . SER A 1 86 ? 15.332 5.833 -3.693 1.00 91.25 86 SER A O 1
ATOM 708 N N . GLN A 1 87 ? 15.354 3.819 -4.685 1.00 92.94 87 GLN A N 1
ATOM 709 C CA . GLN A 1 87 ? 13.899 3.743 -4.830 1.00 92.94 87 GLN A CA 1
ATOM 710 C C . GLN A 1 87 ? 13.217 3.716 -3.460 1.00 92.94 87 GLN A C 1
ATOM 712 O O . GLN A 1 87 ? 12.265 4.462 -3.239 1.00 92.94 87 GLN A O 1
ATOM 717 N N . LYS A 1 88 ? 13.723 2.921 -2.509 1.00 93.88 88 LYS A N 1
ATOM 718 C CA . LYS A 1 88 ? 13.172 2.858 -1.146 1.00 93.88 88 LYS A CA 1
ATOM 719 C C . LYS A 1 88 ? 13.250 4.207 -0.428 1.00 93.88 88 LYS A C 1
ATOM 721 O O . LYS A 1 88 ? 12.273 4.601 0.206 1.00 93.88 88 LYS A O 1
ATOM 726 N N . GLU A 1 89 ? 14.345 4.951 -0.575 1.00 93.19 89 GLU A N 1
ATOM 727 C CA . GLU A 1 89 ? 14.441 6.318 -0.046 1.00 93.19 89 GLU A CA 1
ATOM 728 C C . GLU A 1 89 ? 13.416 7.262 -0.688 1.00 93.19 89 GLU A C 1
ATOM 730 O O . GLU A 1 89 ? 12.748 8.019 0.017 1.00 93.19 89 GLU A O 1
ATOM 735 N N . SER A 1 90 ? 13.239 7.214 -2.014 1.00 92.69 90 SER A N 1
ATOM 736 C CA . SER A 1 90 ? 12.225 8.028 -2.699 1.00 92.69 90 SER A CA 1
ATOM 737 C C . SER A 1 90 ? 10.806 7.712 -2.219 1.00 92.69 90 SER A C 1
ATOM 739 O O . SER A 1 90 ? 10.027 8.629 -1.953 1.00 92.69 90 SER A O 1
ATOM 741 N N . ILE A 1 91 ? 10.480 6.427 -2.050 1.00 94.50 91 ILE A N 1
ATOM 742 C CA . ILE A 1 91 ? 9.184 5.975 -1.528 1.00 94.50 91 ILE A CA 1
ATOM 743 C C . ILE A 1 91 ? 8.998 6.465 -0.089 1.00 94.50 91 ILE A C 1
ATOM 745 O O . ILE A 1 91 ? 7.946 7.012 0.239 1.00 94.50 91 ILE A O 1
ATOM 749 N N . SER A 1 92 ? 10.014 6.309 0.764 1.00 95.00 92 SER A N 1
ATOM 750 C CA . SER A 1 92 ? 9.960 6.751 2.159 1.00 95.00 92 SER A CA 1
ATOM 751 C C . SER A 1 92 ? 9.689 8.251 2.278 1.00 95.00 92 SER A C 1
ATOM 753 O O . SER A 1 92 ? 8.748 8.652 2.965 1.00 95.00 92 SER A O 1
ATOM 755 N N . LYS A 1 93 ? 10.429 9.078 1.528 1.00 94.56 93 LYS A N 1
ATOM 756 C CA . LYS A 1 93 ? 10.230 10.536 1.490 1.00 94.56 93 LYS A CA 1
ATOM 757 C C . LYS A 1 93 ? 8.829 10.907 1.015 1.00 94.56 93 LYS A C 1
ATOM 759 O O . LYS A 1 93 ? 8.179 11.760 1.620 1.00 94.56 93 LYS A O 1
ATOM 764 N N . TYR A 1 94 ? 8.331 10.230 -0.021 1.00 95.19 94 TYR A N 1
ATOM 765 C CA . TYR A 1 94 ? 6.972 10.442 -0.513 1.00 95.19 94 TYR A CA 1
ATOM 766 C C . TYR A 1 94 ? 5.921 10.114 0.559 1.00 95.19 94 TYR A C 1
ATOM 768 O O . TYR A 1 94 ? 4.999 10.899 0.791 1.00 95.19 94 TYR A O 1
ATOM 776 N N . LEU A 1 95 ? 6.063 8.978 1.250 1.00 95.19 95 LEU A N 1
ATOM 777 C CA . LEU A 1 95 ? 5.154 8.576 2.325 1.00 95.19 95 LEU A CA 1
ATOM 778 C C . LEU A 1 95 ? 5.215 9.542 3.513 1.00 95.19 95 LEU A C 1
ATOM 780 O O . LEU A 1 95 ? 4.161 9.935 4.010 1.00 95.19 95 LEU A O 1
ATOM 784 N N . LEU A 1 96 ? 6.411 9.963 3.930 1.00 94.19 96 LEU A N 1
ATOM 785 C CA . LEU A 1 96 ? 6.617 10.953 4.989 1.00 94.19 96 LEU A CA 1
ATOM 786 C C . LEU A 1 96 ? 5.835 12.240 4.704 1.00 94.19 96 LEU A C 1
ATOM 788 O O . LEU A 1 96 ? 5.039 12.676 5.537 1.00 94.19 96 LEU A O 1
ATOM 792 N N . GLU A 1 97 ? 6.010 12.809 3.510 1.00 94.62 97 GLU A N 1
ATOM 793 C CA . GLU A 1 97 ? 5.373 14.067 3.117 1.00 94.62 97 GLU A CA 1
ATOM 794 C C . GLU A 1 97 ? 3.851 13.916 2.983 1.00 94.62 97 GLU A C 1
ATOM 796 O O . GLU A 1 97 ? 3.080 14.687 3.562 1.00 94.62 97 GLU A O 1
ATOM 801 N N . LYS A 1 98 ? 3.390 12.910 2.229 1.00 95.06 98 LYS A N 1
ATOM 802 C CA . LYS A 1 98 ? 1.967 12.776 1.885 1.00 95.06 98 LYS A CA 1
ATOM 803 C C . LYS A 1 98 ? 1.116 12.227 3.022 1.00 95.06 98 LYS A C 1
ATOM 805 O O . LYS A 1 98 ? -0.081 12.519 3.065 1.00 95.06 98 LYS A O 1
ATOM 810 N N . LEU A 1 99 ? 1.700 11.450 3.934 1.00 93.50 99 LEU A N 1
ATOM 811 C CA . LEU A 1 99 ? 1.020 10.958 5.135 1.00 93.50 99 LEU A CA 1
ATOM 812 C C . LEU A 1 99 ? 1.263 11.829 6.367 1.00 93.50 99 LEU A C 1
ATOM 814 O O . LEU A 1 99 ? 0.642 11.564 7.395 1.00 93.50 99 LEU A O 1
ATOM 818 N N . GLN A 1 100 ? 2.106 12.863 6.262 1.00 93.19 100 GLN A N 1
ATOM 819 C CA . GLN A 1 100 ? 2.472 13.749 7.371 1.00 93.19 100 GLN A CA 1
ATOM 820 C C . GLN A 1 100 ? 3.002 12.955 8.575 1.00 93.19 100 GLN A C 1
ATOM 822 O O . GLN A 1 100 ? 2.555 13.135 9.712 1.00 93.19 100 GLN A O 1
ATOM 827 N N . LEU A 1 101 ? 3.914 12.015 8.313 1.00 92.19 101 LEU A N 1
ATOM 828 C CA . LEU A 1 101 ? 4.512 11.202 9.370 1.00 92.19 101 LEU A CA 1
ATOM 829 C C . LEU A 1 101 ? 5.422 12.069 10.245 1.00 92.19 101 LEU A C 1
ATOM 831 O O . LEU A 1 101 ? 5.945 13.092 9.812 1.00 92.19 101 LEU A O 1
ATOM 835 N N . LYS A 1 102 ? 5.598 11.658 11.501 1.00 91.06 102 LYS A N 1
ATOM 836 C CA . LYS A 1 102 ? 6.468 12.375 12.443 1.00 91.06 102 LYS A CA 1
ATOM 837 C C . LYS A 1 102 ? 7.949 12.169 12.141 1.00 91.06 102 LYS A C 1
ATOM 839 O O . LYS A 1 102 ? 8.754 13.033 12.462 1.00 91.06 102 LYS A O 1
ATOM 844 N N . GLU A 1 103 ? 8.282 11.020 11.565 1.00 91.56 103 GLU A N 1
ATOM 845 C CA . GLU A 1 103 ? 9.646 10.561 11.329 1.00 91.56 103 GLU A CA 1
ATOM 846 C C . GLU A 1 103 ? 9.715 9.851 9.975 1.00 91.56 103 GLU A C 1
ATOM 848 O O . GLU A 1 103 ? 8.725 9.264 9.518 1.00 91.56 103 GLU A O 1
ATOM 853 N N . GLU A 1 104 ? 10.881 9.934 9.335 1.00 91.62 104 GLU A N 1
ATOM 854 C CA . GLU A 1 104 ? 11.172 9.227 8.089 1.00 91.62 104 GLU A CA 1
ATOM 855 C C . GLU A 1 104 ? 11.192 7.714 8.324 1.00 91.62 104 GLU A C 1
ATOM 857 O O . GLU A 1 104 ? 11.610 7.239 9.380 1.00 91.62 104 GLU A O 1
ATOM 862 N N . ILE A 1 105 ? 10.735 6.946 7.335 1.00 93.81 105 ILE A N 1
ATOM 863 C CA . ILE A 1 105 ? 10.757 5.486 7.408 1.00 93.81 105 ILE A CA 1
ATOM 864 C C . ILE A 1 105 ? 12.142 5.024 6.932 1.00 93.81 105 ILE A C 1
ATOM 866 O O . ILE A 1 105 ? 12.491 5.284 5.778 1.00 93.81 105 ILE A O 1
ATOM 870 N N . PRO A 1 106 ? 12.935 4.316 7.749 1.00 93.81 106 PRO A N 1
ATOM 871 C CA . PRO A 1 106 ? 14.209 3.780 7.283 1.00 93.81 106 PRO A CA 1
ATOM 872 C C . PRO A 1 106 ? 14.008 2.839 6.089 1.00 93.81 106 PRO A C 1
ATOM 874 O O . PRO A 1 106 ? 13.022 2.093 6.050 1.00 93.81 106 PRO A O 1
ATOM 877 N N . ALA A 1 107 ? 14.924 2.845 5.119 1.00 91.06 107 ALA A N 1
ATOM 878 C CA . ALA A 1 107 ? 14.792 2.052 3.894 1.00 91.06 107 ALA A CA 1
ATOM 879 C C . ALA A 1 107 ? 14.648 0.545 4.190 1.00 91.06 107 ALA A C 1
ATOM 881 O O . ALA A 1 107 ? 13.852 -0.146 3.553 1.00 91.06 107 ALA A O 1
ATOM 882 N N . GLU A 1 108 ? 15.346 0.046 5.211 1.00 91.62 108 GLU A N 1
ATOM 883 C CA . GLU A 1 108 ? 15.250 -1.326 5.717 1.00 91.62 108 GLU A CA 1
ATOM 884 C C . GLU A 1 108 ? 13.891 -1.656 6.359 1.00 91.62 108 GLU A C 1
ATOM 886 O O . GLU A 1 108 ? 13.480 -2.816 6.399 1.00 91.62 108 GLU A O 1
ATOM 891 N N . SER A 1 109 ? 13.168 -0.641 6.838 1.00 94.06 109 SER A N 1
ATOM 892 C CA . SER A 1 109 ? 11.861 -0.778 7.492 1.00 94.06 109 SER A CA 1
ATOM 893 C C . SER A 1 109 ? 10.680 -0.504 6.556 1.00 94.06 109 SER A C 1
ATOM 895 O O . SER A 1 109 ? 9.540 -0.827 6.901 1.00 94.06 109 SER A O 1
ATOM 897 N N . LEU A 1 110 ? 10.927 0.049 5.362 1.00 95.06 110 LEU A N 1
ATOM 898 C CA . LEU A 1 110 ? 9.892 0.439 4.401 1.00 95.06 110 LEU A CA 1
ATOM 899 C C . LEU A 1 110 ? 8.944 -0.714 4.062 1.00 95.06 110 LEU A C 1
ATOM 901 O O . LEU A 1 110 ? 7.723 -0.558 4.089 1.00 95.06 110 LEU A O 1
ATOM 905 N N . THR A 1 111 ? 9.504 -1.891 3.805 1.00 95.94 111 THR A N 1
ATOM 906 C CA . THR A 1 111 ? 8.742 -3.096 3.482 1.00 95.94 111 THR A CA 1
ATOM 907 C C . THR A 1 111 ? 7.725 -3.435 4.576 1.00 95.94 111 THR A C 1
ATOM 909 O O . THR A 1 111 ? 6.543 -3.662 4.301 1.00 95.94 111 THR A O 1
ATOM 912 N N . TYR A 1 112 ? 8.156 -3.412 5.840 1.00 95.56 112 TYR A N 1
ATOM 913 C CA . TYR A 1 112 ? 7.275 -3.657 6.981 1.00 95.56 112 TYR A CA 1
ATOM 914 C C . TYR A 1 112 ? 6.211 -2.572 7.122 1.00 95.56 112 TYR A C 1
ATOM 916 O O . TYR A 1 112 ? 5.045 -2.885 7.376 1.00 95.56 112 TYR A O 1
ATOM 924 N N . TYR A 1 113 ? 6.592 -1.312 6.913 1.00 96.62 113 TYR A N 1
ATOM 925 C CA . TYR A 1 113 ? 5.668 -0.188 6.960 1.00 96.62 113 TYR A CA 1
ATOM 926 C C . TYR A 1 113 ? 4.538 -0.339 5.933 1.00 96.62 113 TYR A C 1
ATOM 928 O O . TYR A 1 113 ? 3.364 -0.294 6.299 1.00 96.62 113 TYR A O 1
ATOM 936 N N . CYS A 1 114 ? 4.863 -0.588 4.663 1.00 96.19 114 CYS A N 1
ATOM 937 C CA . CYS A 1 114 ? 3.874 -0.739 3.595 1.00 96.19 114 CYS A CA 1
ATOM 938 C C . CYS A 1 114 ? 2.920 -1.919 3.843 1.00 96.19 114 CYS A C 1
ATOM 940 O O . CYS A 1 114 ? 1.709 -1.789 3.647 1.00 96.19 114 CYS A O 1
ATOM 942 N N . VAL A 1 115 ? 3.430 -3.058 4.328 1.00 96.19 115 VAL A N 1
ATOM 943 C CA . VAL A 1 115 ? 2.602 -4.221 4.699 1.00 96.19 115 VAL A CA 1
ATOM 944 C C . VAL A 1 115 ? 1.650 -3.887 5.850 1.00 96.19 115 VAL A C 1
ATOM 946 O O . VAL A 1 115 ? 0.479 -4.293 5.824 1.00 96.19 115 VAL A O 1
ATOM 949 N N . ASN A 1 116 ? 2.128 -3.163 6.864 1.00 96.38 116 ASN A N 1
ATOM 950 C CA . ASN A 1 116 ? 1.306 -2.737 7.994 1.00 96.38 116 ASN A CA 1
ATOM 951 C C . ASN A 1 116 ? 0.234 -1.743 7.548 1.00 96.38 116 ASN A C 1
ATOM 953 O O . ASN A 1 116 ? -0.942 -1.980 7.817 1.00 96.38 116 ASN A O 1
ATOM 957 N N . LEU A 1 117 ? 0.604 -0.724 6.768 1.00 96.19 117 LEU A N 1
ATOM 958 C CA . LEU A 1 117 ? -0.328 0.253 6.209 1.00 96.19 117 LEU A CA 1
ATOM 959 C C . LEU A 1 117 ? -1.428 -0.427 5.385 1.00 96.19 117 LEU A C 1
ATOM 961 O O . LEU A 1 117 ? -2.611 -0.132 5.556 1.00 96.19 117 LEU A O 1
ATOM 965 N N . MET A 1 118 ? -1.067 -1.384 4.528 1.00 95.44 118 MET A N 1
ATOM 966 C CA . MET A 1 118 ? -2.050 -2.136 3.751 1.00 95.44 118 MET A CA 1
ATOM 967 C C . MET A 1 118 ? -2.984 -2.961 4.651 1.00 95.44 118 MET A C 1
ATOM 969 O O . MET A 1 118 ? -4.197 -2.985 4.438 1.00 95.44 118 MET A O 1
ATOM 973 N N . SER A 1 119 ? -2.441 -3.587 5.699 1.00 94.19 119 SER A N 1
ATOM 974 C CA . SER A 1 119 ? -3.230 -4.350 6.677 1.00 94.19 119 SER A CA 1
ATOM 975 C C . SER A 1 119 ? -4.220 -3.454 7.436 1.00 94.19 119 SER A C 1
ATOM 977 O O . SER A 1 119 ? -5.389 -3.812 7.582 1.00 94.19 119 SER A O 1
ATOM 979 N N . GLU A 1 120 ? -3.786 -2.266 7.864 1.00 93.94 120 GLU A N 1
ATOM 980 C CA . GLU A 1 120 ? -4.640 -1.263 8.509 1.00 93.94 120 GLU A CA 1
ATOM 981 C C . GLU A 1 120 ? -5.769 -0.803 7.588 1.00 93.94 120 GLU A C 1
ATOM 983 O O . GLU A 1 120 ? -6.934 -0.790 7.985 1.00 93.94 120 GLU A O 1
ATOM 988 N N . LEU A 1 121 ? -5.449 -0.479 6.333 1.00 94.06 121 LEU A N 1
ATOM 989 C CA . LEU A 1 121 ? -6.431 -0.041 5.343 1.00 94.06 121 LEU A CA 1
ATOM 990 C C . LEU A 1 121 ? -7.528 -1.087 5.107 1.00 94.06 121 LEU A C 1
ATOM 992 O O . LEU A 1 121 ? -8.708 -0.739 4.976 1.00 94.06 121 LEU A O 1
ATOM 996 N N . VAL A 1 122 ? -7.157 -2.370 5.072 1.00 92.69 122 VAL A N 1
ATOM 997 C CA . VAL A 1 122 ? -8.106 -3.484 4.960 1.00 92.69 122 VAL A CA 1
ATOM 998 C C . VAL A 1 122 ? -9.010 -3.555 6.191 1.00 92.69 122 VAL A C 1
ATOM 1000 O O . VAL A 1 122 ? -10.235 -3.626 6.047 1.00 92.69 122 VAL A O 1
ATOM 1003 N N . GLU A 1 123 ? -8.444 -3.487 7.394 1.00 91.44 123 GLU A N 1
ATOM 1004 C CA . GLU A 1 123 ? -9.211 -3.544 8.642 1.00 91.44 123 GLU A CA 1
ATOM 1005 C C . GLU A 1 123 ? -10.151 -2.341 8.812 1.00 91.44 123 GLU A C 1
ATOM 1007 O O . GLU A 1 123 ? -11.324 -2.489 9.174 1.00 91.44 123 GLU A O 1
ATOM 1012 N N . GLU A 1 124 ? -9.709 -1.141 8.452 1.00 90.62 124 GLU A N 1
ATOM 1013 C CA . GLU A 1 124 ? -10.548 0.057 8.453 1.00 90.62 124 GLU A CA 1
ATOM 1014 C C . GLU A 1 124 ? -11.710 -0.038 7.470 1.00 90.62 124 GLU A C 1
ATOM 1016 O O . GLU A 1 124 ? -12.852 0.319 7.794 1.00 90.62 124 GLU A O 1
ATOM 1021 N N . ALA A 1 125 ? -11.445 -0.547 6.266 1.00 90.31 125 ALA A N 1
ATOM 1022 C CA . ALA A 1 125 ? -12.470 -0.757 5.256 1.00 90.31 125 ALA A CA 1
ATOM 1023 C C . ALA A 1 125 ? -13.543 -1.754 5.732 1.00 90.31 125 ALA A C 1
ATOM 1025 O O . ALA A 1 125 ? -14.728 -1.566 5.430 1.00 90.31 125 ALA A O 1
ATOM 1026 N N . LYS A 1 126 ? -13.172 -2.763 6.536 1.00 85.94 126 LYS A N 1
ATOM 1027 C CA . LYS A 1 126 ? -14.128 -3.665 7.204 1.00 85.94 126 LYS A CA 1
ATOM 1028 C C . LYS A 1 126 ? -14.941 -2.936 8.285 1.00 85.94 126 LYS A C 1
ATOM 1030 O O . LYS A 1 126 ? -16.173 -3.064 8.319 1.00 85.94 126 LYS A O 1
ATOM 1035 N N . ARG A 1 127 ? -14.281 -2.131 9.130 1.00 83.81 127 ARG A N 1
ATOM 1036 C CA . ARG A 1 127 ? -14.877 -1.452 10.302 1.00 83.81 127 ARG A CA 1
ATOM 1037 C C . ARG A 1 127 ? -15.783 -0.261 9.972 1.00 83.81 127 ARG A C 1
ATOM 1039 O O . ARG A 1 127 ? -16.709 0.009 10.737 1.00 83.81 127 ARG A O 1
ATOM 1046 N N . LYS A 1 128 ? -15.631 0.409 8.820 1.00 69.19 128 LYS A N 1
ATOM 1047 C CA . LYS A 1 128 ? -16.397 1.622 8.418 1.00 69.19 128 LYS A CA 1
ATOM 1048 C C . LYS A 1 128 ? -17.945 1.524 8.458 1.00 69.19 128 LYS A C 1
ATOM 1050 O O . LYS A 1 128 ? -18.608 2.555 8.345 1.00 69.19 128 LYS A O 1
ATOM 1055 N N . LYS A 1 129 ? -18.562 0.346 8.665 1.00 51.09 129 LYS A N 1
ATOM 1056 C CA . LYS A 1 129 ? -20.020 0.207 8.920 1.00 51.09 129 LYS A CA 1
ATOM 1057 C C . LYS A 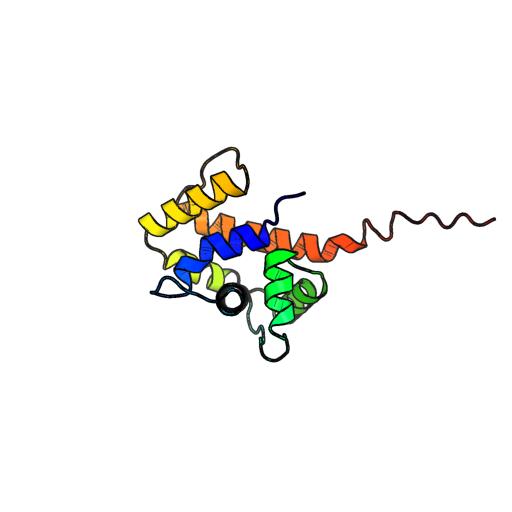1 129 ? -20.403 0.078 10.407 1.00 51.09 129 LYS A C 1
ATOM 1059 O O . LYS A 1 129 ? -21.555 0.363 10.717 1.00 51.09 129 LYS A O 1
ATOM 1064 N N . GLN A 1 130 ? -19.501 -0.289 11.326 1.00 48.22 130 GLN A N 1
ATOM 1065 C CA . GLN A 1 130 ? -19.837 -0.350 12.763 1.00 48.22 130 GLN A CA 1
ATOM 1066 C C . GLN A 1 130 ? -20.198 1.042 13.303 1.00 48.22 130 GLN A C 1
ATOM 1068 O O . GLN A 1 130 ? -21.254 1.203 13.904 1.00 48.22 130 GLN A O 1
ATOM 1073 N N . LEU A 1 131 ? -19.433 2.075 12.941 1.00 45.88 131 LEU A N 1
ATOM 1074 C CA . LEU A 1 131 ? -19.713 3.465 13.331 1.00 45.88 131 LEU A CA 1
ATOM 1075 C C . LEU A 1 131 ? -20.957 4.072 12.655 1.00 45.88 131 LEU A C 1
ATOM 1077 O O . LEU A 1 131 ? -21.597 4.949 13.224 1.00 45.88 131 LEU A O 1
ATOM 1081 N N . ARG A 1 132 ? -21.337 3.612 11.452 1.00 44.34 132 ARG A N 1
ATOM 1082 C CA . ARG A 1 132 ? -22.592 4.044 10.799 1.00 44.34 132 ARG A CA 1
ATOM 1083 C C . ARG A 1 132 ? -23.826 3.328 11.352 1.00 44.34 132 ARG A C 1
ATOM 1085 O O . ARG A 1 132 ? -24.893 3.924 11.357 1.00 44.34 132 ARG A O 1
ATOM 1092 N N . LYS A 1 133 ? -23.690 2.083 11.824 1.00 40.94 133 LYS A N 1
ATOM 1093 C CA . LYS A 1 133 ? -24.774 1.349 12.499 1.00 40.94 133 LYS A CA 1
ATOM 1094 C C . LYS A 1 133 ? -24.973 1.777 13.958 1.00 40.94 133 LYS A C 1
ATOM 1096 O O . LYS A 1 133 ? -26.094 1.714 14.429 1.00 40.94 133 LYS A O 1
ATOM 1101 N N . GLN A 1 134 ? -23.933 2.254 14.646 1.00 45.34 134 GLN A N 1
ATOM 1102 C CA . GLN A 1 134 ? -24.044 2.779 16.018 1.00 45.34 134 GLN A CA 1
ATOM 1103 C C . GLN A 1 134 ? -24.657 4.191 16.106 1.00 45.34 134 GLN A C 1
ATOM 1105 O O . GLN A 1 134 ? -24.997 4.633 17.195 1.00 45.34 134 GLN A O 1
ATOM 1110 N N . LYS A 1 135 ? -24.820 4.908 14.983 1.00 42.16 135 LYS A N 1
ATOM 1111 C CA . LYS A 1 135 ? -25.375 6.277 14.946 1.00 42.16 135 LYS A CA 1
ATOM 1112 C C . LYS A 1 135 ? -26.892 6.366 14.727 1.00 42.16 135 LYS A C 1
ATOM 1114 O O . LYS A 1 135 ? -27.390 7.467 14.521 1.00 42.16 135 LYS A O 1
ATOM 1119 N N . ILE A 1 136 ? -27.627 5.256 14.774 1.00 45.09 136 ILE A N 1
ATOM 1120 C CA . ILE A 1 136 ? -29.095 5.293 14.746 1.00 45.09 136 ILE A CA 1
ATOM 1121 C C . ILE A 1 136 ? -29.607 4.699 16.062 1.00 45.09 136 ILE A C 1
ATOM 1123 O O . ILE A 1 136 ? -29.817 3.490 16.130 1.00 45.09 136 ILE A O 1
ATOM 1127 N N . PRO A 1 137 ? -29.812 5.506 17.117 1.00 41.38 137 PRO A N 1
ATOM 1128 C CA . PRO A 1 137 ? -30.864 5.180 18.055 1.00 41.38 137 PRO A CA 1
ATOM 1129 C C . PRO A 1 137 ? -32.166 5.391 17.282 1.00 41.38 137 PRO A C 1
ATOM 1131 O O . PRO A 1 137 ? -32.543 6.523 16.976 1.00 41.38 137 PRO A O 1
ATOM 1134 N N . THR A 1 138 ? -32.834 4.308 16.893 1.00 46.31 138 THR A N 1
ATOM 1135 C CA . THR A 1 138 ? -34.269 4.382 16.626 1.00 46.31 138 THR A CA 1
ATOM 1136 C C . THR A 1 138 ? -34.890 4.898 17.916 1.00 46.31 138 THR A C 1
ATOM 1138 O O . THR A 1 138 ? -34.946 4.173 18.906 1.00 46.31 138 THR A O 1
ATOM 1141 N N . LYS A 1 139 ? -35.265 6.182 17.931 1.00 45.84 139 LYS A N 1
ATOM 1142 C CA . LYS A 1 139 ? -36.278 6.663 18.861 1.00 45.84 139 LYS A CA 1
ATOM 1143 C C . LYS A 1 139 ? -37.515 5.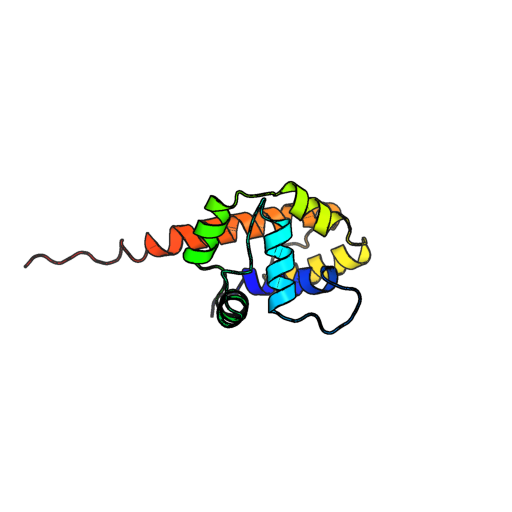830 18.561 1.00 45.84 139 LYS A C 1
ATOM 1145 O O . LYS A 1 139 ? -38.104 5.979 17.494 1.00 45.84 139 LYS A O 1
ATOM 1150 N N . SER A 1 140 ? -37.815 4.898 19.449 1.00 42.41 140 SER A N 1
ATOM 1151 C CA . SER A 1 140 ? -39.155 4.356 19.571 1.00 42.41 140 SER A CA 1
ATOM 1152 C C . SER A 1 140 ? -39.982 5.465 20.218 1.00 42.41 140 SER A C 1
ATOM 1154 O O . SER A 1 140 ? -39.669 5.867 21.341 1.00 42.41 140 SER A O 1
ATOM 1156 N N . GLU A 1 141 ? -40.916 6.031 19.458 1.00 41.84 141 GLU A N 1
ATOM 1157 C CA . GLU A 1 141 ? -42.077 6.737 20.017 1.00 41.84 141 GLU A CA 1
ATOM 1158 C C . GLU A 1 141 ? -42.994 5.749 20.744 1.00 41.84 141 GLU A C 1
ATOM 1160 O O . GLU A 1 141 ? -43.024 4.561 20.334 1.00 41.84 141 GLU A O 1
#

Sequence (141 aa):
MGINRFQVLVDALKPLSEIDESVPIQDAVLVIFENYTKNWNAHNYQESNYKRLYYKGLNRSAAHKLEKSGIAKDKFKDYINEASYSQKESISKYLLEKLQLKEEIPAESLTYYCVNLMSELVEEAKRKKQLRKQKIPTKSE